Protein AF-A0A2C6BAH5-F1 (afdb_monomer)

pLDDT: mean 85.74, std 10.02, range [42.59, 98.0]

Radius of gyration: 18.44 Å; Cα contacts (8 Å, |Δi|>4): 42; chains: 1; bounding box: 40×33×44 Å

Organism: Fusobacterium nucleatum subsp. polymorphum (NCBI:txid76857)

Sequence (104 aa):
LKSIYKKEISSKKAFRGIIKKASCILAVIIGASLDKLIEGTPINIPISLFNIPLSFKELIIFSIIGNEGISIIENLGEMNFPFPLFIKKFFKQLKQQDDDKKLD

Solvent-accessible surface area (backbone atoms only — not comparable to full-atom values): 6075 Å² total; per-residue (Å²): 107,49,40,65,77,70,69,60,76,48,71,71,61,53,51,54,51,50,53,53,54,52,51,53,54,50,50,35,51,51,20,48,51,51,43,57,58,38,74,76,44,96,66,80,79,95,42,65,58,96,90,39,81,52,53,52,30,54,55,48,47,53,53,48,49,52,58,50,50,54,55,50,51,54,37,39,55,79,66,68,55,90,66,57,70,68,60,52,52,55,54,51,53,56,52,50,56,57,54,56,65,71,77,111

Foldseek 3Di:
DLCVVVVNDDPVVVVVVVVVVVVLVVQLVVQVVVQVVPVPDPDDDQDDDPNHGDGSSRVSVVVVCVVVVVVVVVSCVVVVNDDDPVVVVVVVVVVVVVVVVVVD

InterPro domai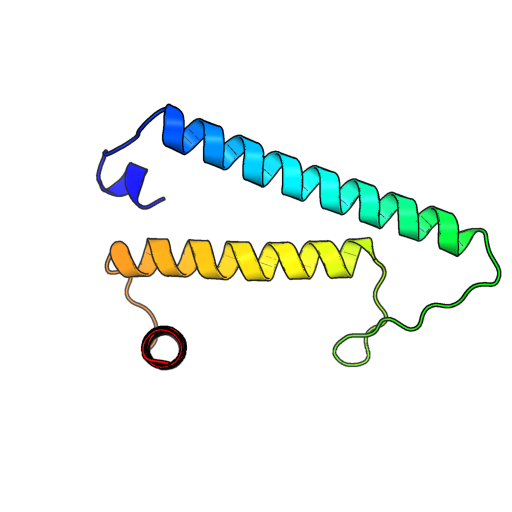ns:
  IPR006480 Bacteriophage holin family [PF05105] (1-96)
  IPR006480 Bacteriophage holin family [TIGR01593] (1-102)

Mean predicted aligned error: 7.38 Å

Nearest PDB structures (foldseek):
  6nr8-assembly1_6  TM=3.643E-01  e=4.695E+00  Homo sapiens

Secondary structure (DSSP, 8-state):
-HHHHTT---HHHHHHHHHHHHHHHHHHHHHHHHHHHHHTSS-----EETTEE--HHHHHHHHHHHHHHHHHHHHHHHTT----HHHHHHHHHHHHHHHHTT--

Structure (mmCIF, N/CA/C/O backbone):
data_AF-A0A2C6BAH5-F1
#
_entry.id   AF-A0A2C6BAH5-F1
#
loop_
_atom_site.group_PDB
_atom_site.id
_atom_site.type_symbol
_atom_site.label_atom_id
_atom_site.label_alt_id
_atom_site.label_comp_id
_atom_site.label_asym_id
_atom_site.label_entity_id
_atom_site.label_seq_id
_atom_site.pdbx_PDB_ins_code
_atom_site.Cartn_x
_atom_site.Cartn_y
_atom_site.Cartn_z
_atom_site.occupancy
_atom_site.B_iso_or_equiv
_atom_site.auth_seq_id
_atom_site.auth_comp_id
_atom_site.auth_asym_id
_atom_site.auth_atom_id
_atom_site.pdbx_PDB_model_num
ATOM 1 N N . LEU A 1 1 ? -11.156 5.101 9.538 1.00 74.38 1 LEU A N 1
ATOM 2 C CA . LEU A 1 1 ? -12.525 4.538 9.519 1.00 74.38 1 LEU A CA 1
ATOM 3 C C . LEU A 1 1 ? -13.047 4.273 10.925 1.00 74.38 1 LEU A C 1
ATOM 5 O O . LEU A 1 1 ? -13.926 5.014 11.348 1.00 74.38 1 LEU A O 1
ATOM 9 N N . LYS A 1 2 ? -12.451 3.347 11.689 1.00 83.31 2 LYS A N 1
ATOM 10 C CA . LYS A 1 2 ? -12.853 3.051 13.077 1.00 83.31 2 LYS A CA 1
ATOM 11 C C . LYS A 1 2 ? -13.011 4.294 13.958 1.00 83.31 2 LYS A C 1
ATOM 13 O O . LYS A 1 2 ? -14.052 4.481 14.571 1.00 83.31 2 LYS A 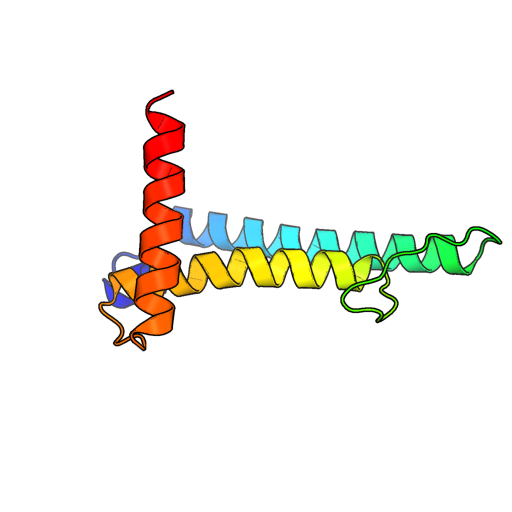O 1
ATOM 18 N N . SER A 1 3 ? -12.004 5.171 13.994 1.00 76.81 3 SER A N 1
ATOM 19 C CA . SER A 1 3 ? -12.045 6.389 14.821 1.00 76.81 3 SER A CA 1
ATOM 20 C C . SER A 1 3 ? -13.166 7.359 14.446 1.00 76.81 3 SER A C 1
ATOM 22 O O . SER A 1 3 ? -13.656 8.066 15.315 1.00 76.81 3 SER A O 1
ATOM 24 N N . ILE A 1 4 ? -13.597 7.385 13.180 1.00 80.94 4 ILE A N 1
ATOM 25 C CA . ILE A 1 4 ? -14.742 8.203 12.753 1.00 80.94 4 ILE A CA 1
ATOM 26 C C . ILE A 1 4 ? -16.034 7.553 13.253 1.00 80.94 4 ILE A C 1
ATOM 28 O O . ILE A 1 4 ? -16.859 8.226 13.861 1.00 80.94 4 ILE A O 1
ATOM 32 N N . TYR A 1 5 ? -16.167 6.235 13.073 1.00 81.50 5 TYR A N 1
ATOM 33 C CA . TYR A 1 5 ? -17.319 5.469 13.551 1.00 81.50 5 TYR A CA 1
ATOM 34 C C . TYR A 1 5 ? -17.512 5.587 15.072 1.00 81.50 5 TYR A C 1
ATOM 36 O O . TYR A 1 5 ? -18.619 5.836 15.539 1.00 81.50 5 TYR A O 1
ATOM 44 N N . LYS A 1 6 ? -16.423 5.493 15.844 1.00 85.88 6 LYS A N 1
ATOM 45 C CA . LYS A 1 6 ? -16.437 5.634 17.309 1.00 85.88 6 LYS A CA 1
ATOM 46 C C . LYS A 1 6 ? -16.451 7.089 17.801 1.00 85.88 6 LYS A C 1
ATOM 48 O O . LYS A 1 6 ? -16.498 7.306 19.002 1.00 85.88 6 LYS A O 1
ATOM 53 N N . LYS A 1 7 ? -16.401 8.081 16.900 1.00 81.62 7 LYS A N 1
ATOM 54 C CA . LYS A 1 7 ? -16.251 9.519 17.219 1.00 81.62 7 LYS A CA 1
ATOM 55 C C . LYS A 1 7 ? -15.006 9.856 18.067 1.00 81.62 7 LYS A C 1
ATOM 57 O O . LYS A 1 7 ? -14.951 10.889 18.722 1.00 81.62 7 LYS A O 1
ATOM 62 N N . GLU A 1 8 ? -13.970 9.025 17.996 1.00 85.00 8 GLU A N 1
ATOM 63 C CA . GLU A 1 8 ? -12.698 9.161 18.720 1.00 85.00 8 GLU A CA 1
ATOM 64 C C . GLU A 1 8 ? -11.582 9.635 17.776 1.00 85.00 8 GLU A C 1
ATOM 66 O O . GLU A 1 8 ? -10.586 8.941 17.525 1.00 85.00 8 GLU A O 1
ATOM 71 N N . ILE A 1 9 ? -11.760 10.810 17.175 1.00 82.12 9 ILE A N 1
ATOM 72 C CA . ILE A 1 9 ? -10.762 11.376 16.265 1.00 82.12 9 ILE A CA 1
ATOM 73 C C . ILE A 1 9 ? -9.688 12.092 17.084 1.00 82.12 9 ILE A C 1
ATOM 75 O O . ILE A 1 9 ? -9.969 12.973 17.886 1.00 82.12 9 ILE A O 1
ATOM 79 N N . SER A 1 10 ? -8.431 11.732 16.840 1.00 90.06 10 SER A N 1
ATOM 80 C CA . SER A 1 10 ? -7.271 12.445 17.373 1.00 90.06 10 SER A CA 1
ATOM 81 C C . SER A 1 10 ? -6.488 13.054 16.217 1.00 90.06 10 SER A C 1
ATOM 83 O O . SER A 1 10 ? -6.019 12.319 15.344 1.00 90.06 10 SER A O 1
ATOM 85 N N . SER A 1 11 ? -6.294 14.376 16.229 1.00 85.69 11 SER A N 1
ATOM 86 C CA . SER A 1 11 ? -5.555 15.103 15.184 1.00 85.69 11 SER A CA 1
ATOM 87 C C . SER A 1 11 ? -4.137 14.562 14.991 1.00 85.69 11 SER A C 1
ATOM 89 O O . SER A 1 11 ? -3.686 14.394 13.862 1.00 85.69 11 SER A O 1
ATOM 91 N N . LYS A 1 12 ? -3.459 14.173 16.082 1.00 89.44 12 LYS A N 1
ATOM 92 C CA . LYS A 1 12 ? -2.120 13.562 16.027 1.00 89.44 12 LYS A CA 1
ATOM 93 C C . LYS A 1 12 ? -2.133 12.213 15.298 1.00 89.44 12 LYS A C 1
ATOM 95 O O . LYS A 1 12 ? -1.243 11.936 14.495 1.00 89.44 12 LYS A O 1
ATOM 100 N N . LYS A 1 13 ? -3.150 11.375 15.549 1.00 86.31 13 LYS A N 1
ATOM 101 C CA . LYS A 1 13 ? -3.318 10.086 14.852 1.00 86.31 13 LYS A CA 1
ATOM 102 C C . LYS A 1 13 ? -3.668 10.297 13.376 1.00 86.31 13 LYS A C 1
ATOM 104 O O . LYS A 1 13 ? -3.088 9.628 12.524 1.00 86.31 13 LYS A O 1
ATOM 109 N N . ALA A 1 14 ? -4.561 11.241 13.078 1.00 86.44 14 ALA A N 1
ATOM 110 C CA . ALA A 1 14 ? -4.958 11.574 11.711 1.00 86.44 14 ALA A CA 1
ATOM 111 C C . ALA A 1 14 ? -3.768 12.085 10.883 1.00 86.44 14 ALA A C 1
ATOM 113 O O . ALA A 1 14 ? -3.499 11.555 9.807 1.00 86.44 14 ALA A O 1
ATOM 114 N N . PHE A 1 15 ? -2.993 13.029 11.424 1.00 91.38 15 PHE A N 1
ATOM 115 C CA . PHE A 1 15 ? -1.811 13.580 10.761 1.00 91.38 15 PHE A CA 1
ATOM 116 C C . PHE A 1 15 ? -0.750 12.511 10.472 1.00 91.38 15 PHE A C 1
ATOM 118 O O . PHE A 1 15 ? -0.247 12.419 9.353 1.00 91.38 15 PHE A O 1
ATOM 125 N N . ARG A 1 16 ? -0.471 11.622 11.438 1.00 91.50 16 ARG A N 1
ATOM 126 C CA . ARG A 1 16 ? 0.438 10.485 11.218 1.00 91.50 16 ARG A CA 1
ATOM 127 C C . ARG A 1 16 ? -0.056 9.562 10.097 1.00 91.50 16 ARG A C 1
ATOM 129 O O . ARG A 1 16 ? 0.758 9.038 9.341 1.00 91.50 16 ARG A O 1
ATOM 136 N N . GLY A 1 17 ? -1.370 9.366 9.986 1.00 89.88 17 GLY A N 1
ATOM 137 C CA . GLY A 1 17 ? -1.982 8.606 8.895 1.00 89.88 17 GLY A CA 1
ATOM 138 C C . GLY A 1 17 ? -1.779 9.265 7.529 1.00 89.88 17 GLY A C 1
ATOM 139 O O . GLY A 1 17 ? -1.418 8.580 6.575 1.00 89.88 17 GLY A O 1
ATOM 140 N N . ILE A 1 18 ? -1.940 10.589 7.450 1.00 92.44 18 ILE A N 1
ATOM 141 C CA . ILE A 1 18 ? -1.701 11.357 6.219 1.00 92.44 18 ILE A CA 1
ATOM 142 C C . ILE A 1 18 ? -0.239 11.236 5.784 1.00 92.44 18 ILE A C 1
ATOM 144 O O . ILE A 1 18 ? 0.011 10.924 4.624 1.00 92.44 18 ILE A O 1
ATOM 148 N N . ILE A 1 19 ? 0.720 11.395 6.704 1.00 95.12 19 ILE A N 1
ATOM 149 C CA . ILE A 1 19 ? 2.152 11.252 6.383 1.00 95.12 19 ILE A CA 1
ATOM 150 C C . ILE A 1 19 ? 2.454 9.866 5.808 1.00 95.12 19 ILE A C 1
ATOM 152 O O . ILE A 1 19 ? 3.138 9.762 4.791 1.00 95.12 19 ILE A O 1
ATOM 156 N N . LYS A 1 20 ? 1.920 8.797 6.415 1.00 91.38 20 LYS A N 1
ATOM 157 C CA . LYS A 1 20 ? 2.097 7.441 5.875 1.00 91.38 20 LYS A CA 1
ATOM 158 C C . LYS A 1 20 ? 1.563 7.335 4.446 1.00 91.38 20 LYS A C 1
ATOM 160 O O . LYS A 1 20 ? 2.268 6.849 3.568 1.00 91.38 20 LYS A O 1
ATOM 165 N N . LYS A 1 21 ? 0.363 7.850 4.180 1.00 92.75 21 LYS A N 1
ATOM 166 C CA . LYS A 1 21 ? -0.220 7.813 2.829 1.00 92.75 21 LYS A CA 1
ATOM 167 C C . LYS A 1 21 ? 0.568 8.660 1.826 1.00 92.75 21 LYS A C 1
ATOM 169 O O . LYS A 1 21 ? 0.760 8.227 0.695 1.00 92.75 21 LYS A O 1
ATOM 174 N N . ALA A 1 22 ? 1.103 9.804 2.248 1.00 95.94 22 ALA A N 1
ATOM 175 C CA . ALA A 1 22 ? 2.008 10.604 1.427 1.00 95.94 22 ALA A CA 1
ATOM 176 C C . ALA A 1 22 ? 3.294 9.832 1.078 1.00 95.94 22 ALA A C 1
ATOM 178 O O . ALA A 1 22 ? 3.721 9.852 -0.074 1.00 95.94 22 ALA A O 1
ATOM 179 N N . SER A 1 23 ? 3.870 9.080 2.026 1.00 95.50 23 SER A N 1
ATOM 180 C CA . SER A 1 23 ? 5.032 8.226 1.738 1.00 95.50 23 SER A CA 1
ATOM 181 C C . SER A 1 23 ? 4.722 7.088 0.759 1.00 95.50 23 SER A C 1
ATOM 183 O O . SER A 1 23 ? 5.570 6.758 -0.063 1.00 95.50 23 SER A O 1
ATOM 185 N N . CYS A 1 24 ? 3.500 6.541 0.770 1.00 95.75 24 CYS A N 1
ATOM 186 C CA . CYS A 1 24 ? 3.069 5.565 -0.234 1.00 95.75 24 CYS A CA 1
ATOM 187 C C . CYS A 1 24 ? 3.055 6.173 -1.642 1.00 95.75 24 CYS A C 1
ATOM 189 O O . CYS A 1 24 ? 3.556 5.557 -2.577 1.00 95.75 24 CYS A O 1
ATOM 191 N N . ILE A 1 25 ? 2.539 7.398 -1.791 1.00 96.00 25 ILE A N 1
ATOM 192 C CA . ILE A 1 25 ? 2.548 8.110 -3.079 1.00 96.00 25 ILE A CA 1
ATOM 193 C C . ILE A 1 25 ? 3.991 8.349 -3.542 1.00 96.00 25 ILE A C 1
ATOM 195 O O . ILE A 1 25 ? 4.314 8.092 -4.699 1.00 96.00 25 ILE A O 1
ATOM 199 N N . LEU A 1 26 ? 4.876 8.771 -2.633 1.00 97.69 26 LEU A N 1
ATOM 200 C CA . LEU A 1 26 ? 6.295 8.959 -2.940 1.00 97.69 26 LEU A CA 1
ATOM 201 C C . LEU A 1 26 ? 6.960 7.657 -3.417 1.00 97.69 26 LEU A C 1
ATOM 203 O O . LEU A 1 26 ? 7.710 7.679 -4.389 1.00 97.69 26 LEU A O 1
ATOM 207 N N . ALA A 1 27 ? 6.653 6.521 -2.785 1.00 97.56 27 ALA A N 1
ATOM 208 C CA . ALA A 1 27 ? 7.169 5.220 -3.204 1.00 97.56 27 ALA A CA 1
ATOM 209 C C . ALA A 1 27 ? 6.744 4.860 -4.639 1.00 97.56 27 ALA A C 1
ATOM 211 O O . ALA A 1 27 ? 7.561 4.365 -5.412 1.00 97.56 27 ALA A O 1
ATOM 212 N N . VAL A 1 28 ? 5.499 5.159 -5.029 1.00 97.94 28 VAL A N 1
ATOM 213 C CA . VAL A 1 28 ? 5.026 4.937 -6.408 1.00 97.94 28 VAL A CA 1
ATOM 214 C C . VAL A 1 28 ? 5.783 5.817 -7.404 1.00 97.94 28 VAL A C 1
ATOM 216 O O . VAL A 1 28 ? 6.156 5.335 -8.472 1.00 97.94 28 VAL A O 1
ATOM 219 N N . ILE A 1 29 ? 6.059 7.078 -7.054 1.00 98.00 29 ILE A N 1
ATOM 220 C CA . ILE A 1 29 ? 6.860 7.981 -7.897 1.00 98.00 29 ILE A CA 1
ATOM 221 C C . ILE A 1 29 ? 8.264 7.406 -8.104 1.00 98.00 29 ILE A C 1
ATOM 223 O O . ILE A 1 29 ? 8.733 7.358 -9.237 1.00 98.00 29 ILE A O 1
ATOM 227 N N . ILE A 1 30 ? 8.905 6.909 -7.041 1.00 97.94 30 ILE A N 1
ATOM 228 C CA . ILE A 1 30 ? 10.218 6.253 -7.130 1.00 97.94 30 ILE A CA 1
ATOM 229 C C . ILE A 1 30 ? 10.151 5.031 -8.057 1.00 97.94 30 ILE A C 1
ATOM 231 O O . ILE A 1 30 ? 11.007 4.881 -8.924 1.00 97.94 30 ILE A O 1
ATOM 235 N N . GLY A 1 31 ? 9.111 4.201 -7.937 1.00 96.31 31 GLY A N 1
ATOM 236 C CA . GLY A 1 31 ? 8.871 3.074 -8.844 1.00 96.31 31 GLY A CA 1
ATOM 237 C C . GLY A 1 31 ? 8.756 3.491 -10.309 1.00 96.31 31 GLY A C 1
ATOM 238 O O . GLY A 1 31 ? 9.410 2.915 -11.171 1.00 96.31 31 GLY A O 1
ATOM 239 N N . ALA A 1 32 ? 7.980 4.538 -10.589 1.00 96.69 32 ALA A N 1
ATOM 240 C CA . ALA A 1 32 ? 7.829 5.069 -11.942 1.00 96.69 32 ALA A CA 1
ATOM 241 C C . ALA A 1 32 ? 9.131 5.687 -12.483 1.00 96.69 32 ALA A C 1
ATOM 243 O O . ALA A 1 32 ? 9.391 5.631 -13.683 1.00 96.69 32 ALA A O 1
ATOM 244 N N . SER A 1 33 ? 9.961 6.273 -11.616 1.00 95.81 33 SER A N 1
ATOM 245 C CA . SER A 1 33 ? 11.298 6.740 -11.987 1.00 95.81 33 SER A CA 1
ATOM 246 C C . SER A 1 33 ? 12.230 5.579 -12.333 1.00 95.81 33 SER A C 1
ATOM 248 O O . SER A 1 33 ? 12.965 5.683 -13.311 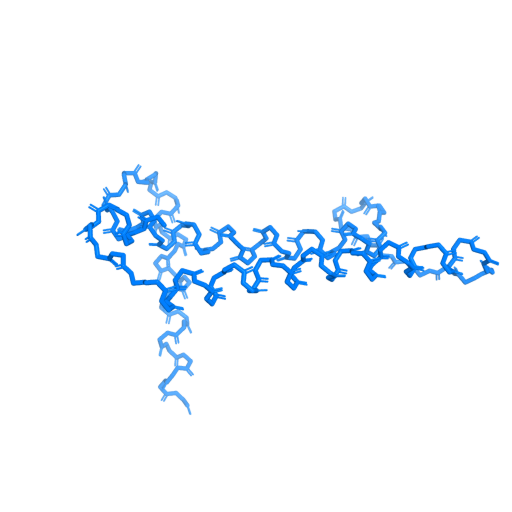1.00 95.81 33 SER A O 1
ATOM 250 N N . LEU A 1 34 ? 12.182 4.474 -11.581 1.00 94.38 34 LEU A N 1
ATOM 251 C CA . LEU A 1 34 ? 12.955 3.265 -11.885 1.00 94.38 34 LEU A CA 1
ATOM 252 C C . LEU A 1 34 ? 12.546 2.652 -13.226 1.00 94.38 34 LEU A C 1
ATOM 254 O O . LEU A 1 34 ? 13.424 2.320 -14.018 1.00 94.38 34 LEU A O 1
ATOM 258 N N . ASP A 1 35 ? 11.243 2.583 -13.511 1.00 93.69 35 ASP A N 1
ATOM 259 C CA . ASP A 1 35 ? 10.740 2.103 -14.804 1.00 93.69 35 ASP A CA 1
ATOM 260 C C . ASP A 1 35 ? 11.371 2.878 -15.971 1.00 93.69 35 ASP A C 1
ATOM 262 O O . ASP A 1 35 ? 11.932 2.277 -16.884 1.00 93.69 35 ASP A O 1
ATOM 266 N N . LYS A 1 36 ? 11.383 4.217 -15.892 1.00 93.81 36 LYS A N 1
ATOM 267 C CA . LYS A 1 36 ? 11.982 5.078 -16.927 1.00 93.81 36 LYS A CA 1
ATOM 268 C C . LYS A 1 36 ? 13.489 4.883 -17.084 1.00 93.81 36 LYS A C 1
ATOM 270 O O . LYS A 1 36 ? 14.004 4.990 -18.193 1.00 93.81 36 LYS A O 1
ATOM 275 N N . LEU A 1 37 ? 14.207 4.648 -15.983 1.00 92.12 37 LEU A N 1
ATOM 276 C CA . LEU A 1 37 ? 15.650 4.398 -16.033 1.00 92.12 37 LEU A CA 1
ATOM 277 C C . LEU A 1 37 ? 15.954 3.087 -16.761 1.00 92.12 37 LEU A C 1
ATOM 279 O O . LEU A 1 37 ? 16.908 3.024 -17.531 1.00 92.12 37 LEU A O 1
ATOM 283 N N . ILE A 1 38 ? 15.132 2.061 -16.537 1.00 90.06 38 ILE A N 1
ATOM 284 C CA . ILE A 1 38 ? 15.316 0.739 -17.136 1.00 90.06 38 ILE A CA 1
ATOM 285 C C . ILE A 1 38 ? 14.926 0.749 -18.613 1.00 90.06 38 ILE A C 1
ATOM 287 O O . ILE A 1 38 ? 15.685 0.220 -19.420 1.00 90.06 38 ILE A O 1
ATOM 291 N N . GLU A 1 39 ? 13.821 1.410 -18.980 1.00 87.62 39 GLU A N 1
ATOM 292 C CA . GLU A 1 39 ? 13.378 1.571 -20.377 1.00 87.62 39 GLU A CA 1
ATOM 293 C C . GLU A 1 39 ? 14.469 2.167 -21.289 1.00 87.62 39 GLU A C 1
ATOM 295 O O . GLU A 1 39 ? 14.523 1.852 -22.476 1.00 87.62 39 GLU A O 1
ATOM 300 N N . GLY A 1 40 ? 15.365 2.997 -20.742 1.00 83.25 40 GLY A N 1
ATOM 301 C CA . GLY A 1 40 ? 16.493 3.590 -21.470 1.00 83.25 40 GLY A CA 1
ATOM 302 C C . GLY A 1 40 ? 17.754 2.719 -21.560 1.00 83.25 40 GLY A C 1
ATOM 303 O O . GLY A 1 40 ? 18.763 3.173 -22.099 1.00 83.25 40 GLY A O 1
ATOM 304 N N . THR A 1 41 ? 17.741 1.499 -21.019 1.00 86.94 41 THR A N 1
ATOM 305 C CA . THR A 1 41 ? 18.912 0.609 -20.938 1.00 86.94 41 THR A CA 1
ATOM 306 C C . THR A 1 41 ? 18.614 -0.759 -21.566 1.00 86.94 41 THR A C 1
ATOM 308 O O . THR A 1 41 ? 17.460 -1.171 -21.623 1.00 86.94 41 THR A O 1
ATOM 311 N N . PRO A 1 42 ? 19.629 -1.538 -21.988 1.00 84.81 42 PRO A N 1
ATOM 312 C CA . PRO A 1 42 ? 19.426 -2.923 -22.432 1.00 84.81 42 PRO A CA 1
ATOM 313 C C . PRO A 1 42 ? 19.127 -3.898 -21.273 1.00 84.81 42 PRO A C 1
ATOM 315 O O . PRO A 1 42 ? 19.107 -5.112 -21.473 1.00 84.81 42 PRO A O 1
ATOM 318 N N . ILE A 1 43 ? 18.937 -3.393 -20.050 1.00 84.88 43 ILE A N 1
ATOM 319 C CA . ILE A 1 43 ? 18.698 -4.202 -18.858 1.00 84.88 43 ILE A CA 1
ATOM 320 C C . ILE A 1 43 ? 17.248 -4.681 -18.885 1.00 84.88 43 ILE A C 1
ATOM 322 O O . ILE A 1 43 ? 16.318 -3.883 -18.904 1.00 84.88 43 ILE A O 1
ATOM 326 N N . ASN A 1 44 ? 17.052 -5.997 -18.842 1.00 81.62 44 ASN A N 1
ATOM 327 C CA . ASN A 1 44 ? 15.735 -6.603 -18.694 1.00 81.62 44 ASN A CA 1
ATOM 328 C C . ASN A 1 44 ? 15.633 -7.250 -17.314 1.00 81.62 44 ASN A C 1
ATOM 330 O O . ASN A 1 44 ? 16.407 -8.150 -16.988 1.00 81.62 44 ASN A O 1
ATOM 334 N N . ILE A 1 45 ? 14.683 -6.787 -16.503 1.00 84.88 45 ILE A N 1
ATOM 335 C CA . ILE A 1 45 ? 14.409 -7.349 -15.179 1.00 84.88 45 ILE A CA 1
ATOM 336 C C . ILE A 1 45 ? 13.081 -8.099 -15.283 1.00 84.88 45 ILE A C 1
ATOM 338 O O . ILE A 1 45 ? 12.036 -7.456 -15.386 1.00 84.88 45 ILE A O 1
ATOM 342 N N . PRO A 1 46 ? 13.089 -9.443 -15.296 1.00 84.88 46 PRO A N 1
ATOM 343 C CA . PRO A 1 46 ? 11.866 -10.214 -15.438 1.00 84.88 46 PRO A CA 1
ATOM 344 C C . PRO A 1 46 ? 11.074 -10.172 -14.129 1.00 84.88 46 PRO A C 1
ATOM 346 O O . PRO A 1 46 ? 11.332 -10.935 -13.199 1.00 84.88 46 PRO A O 1
ATOM 349 N N . ILE A 1 47 ? 10.092 -9.277 -14.062 1.00 86.56 47 ILE A N 1
ATOM 350 C CA . ILE A 1 47 ? 9.109 -9.215 -12.981 1.00 86.56 47 ILE A CA 1
ATOM 351 C C . ILE A 1 47 ? 7.780 -9.669 -13.572 1.00 86.56 47 ILE A C 1
ATOM 353 O O . ILE A 1 47 ? 7.290 -9.097 -14.544 1.00 86.56 47 ILE A O 1
ATOM 357 N N . SER A 1 48 ? 7.195 -10.720 -13.006 1.00 90.31 48 SER A N 1
ATOM 358 C CA . SER A 1 48 ? 5.881 -11.193 -13.429 1.00 90.31 48 SER A CA 1
ATOM 359 C C . SER A 1 48 ? 5.081 -11.724 -12.250 1.00 90.31 48 SER A C 1
ATOM 361 O O . SER A 1 48 ? 5.63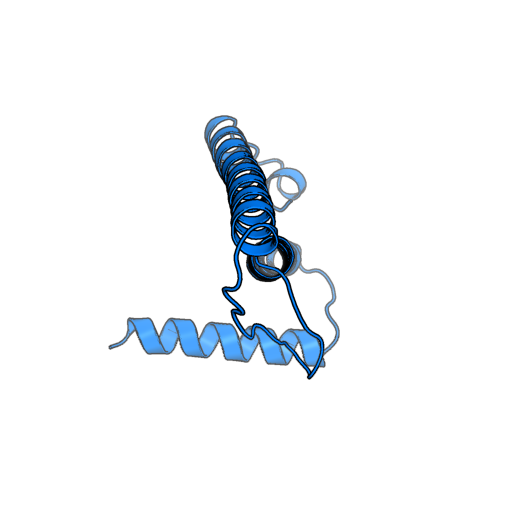8 -12.250 -11.285 1.00 90.31 48 SER A O 1
ATOM 363 N N . LEU A 1 49 ? 3.763 -11.572 -12.332 1.00 87.44 49 LEU A N 1
ATOM 364 C CA . LEU A 1 49 ? 2.812 -12.112 -11.370 1.00 87.44 49 LEU A CA 1
ATOM 365 C C . LEU A 1 49 ? 1.668 -12.766 -12.144 1.00 87.44 49 LEU A C 1
ATOM 367 O O . LEU A 1 49 ? 1.111 -12.149 -13.046 1.00 87.44 49 LEU A O 1
ATOM 371 N N . PHE A 1 50 ? 1.335 -14.019 -11.822 1.00 88.69 50 PHE A N 1
ATOM 372 C CA . PHE A 1 50 ? 0.336 -14.810 -12.562 1.00 88.69 50 PHE A CA 1
ATOM 373 C C . PHE A 1 50 ? 0.579 -14.843 -14.085 1.00 88.69 50 PHE A C 1
ATOM 375 O O . PHE A 1 50 ? -0.361 -14.772 -14.870 1.00 88.69 50 PHE A O 1
ATOM 382 N N . ASN A 1 51 ? 1.847 -14.935 -14.502 1.00 89.69 51 ASN A N 1
ATOM 383 C CA . ASN A 1 51 ? 2.294 -14.884 -15.903 1.00 89.69 51 ASN A CA 1
ATOM 384 C C . ASN A 1 51 ? 2.000 -13.556 -16.630 1.00 89.69 51 ASN A C 1
ATOM 386 O O . ASN A 1 51 ? 2.062 -13.499 -17.857 1.00 89.69 51 ASN A O 1
ATOM 390 N N . ILE A 1 52 ? 1.719 -12.483 -15.889 1.00 89.25 52 ILE A N 1
ATOM 391 C CA . ILE A 1 52 ? 1.546 -11.133 -16.424 1.00 89.25 52 ILE A CA 1
ATOM 392 C C . ILE A 1 52 ? 2.829 -10.349 -16.116 1.00 89.25 52 ILE A C 1
ATOM 394 O O . ILE A 1 52 ? 3.227 -10.308 -14.946 1.00 89.25 52 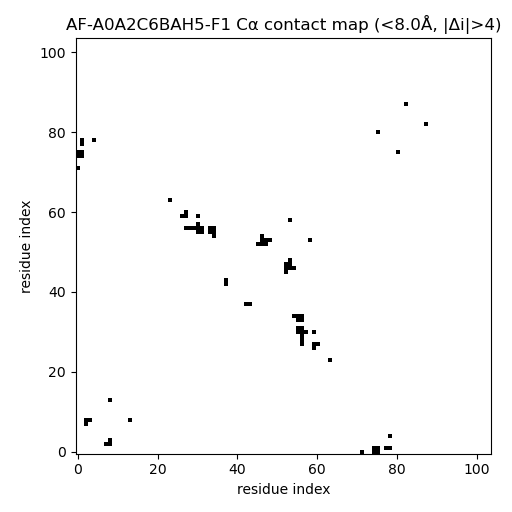ILE A O 1
ATOM 398 N N . PRO A 1 53 ? 3.510 -9.765 -17.119 1.00 90.31 53 PRO A N 1
ATOM 399 C CA . PRO A 1 53 ? 4.686 -8.938 -16.880 1.00 90.31 53 PRO A CA 1
ATOM 400 C C . PRO A 1 53 ? 4.289 -7.674 -16.115 1.00 90.31 53 PRO A C 1
ATOM 402 O O . PRO A 1 53 ? 3.238 -7.091 -16.374 1.00 90.31 53 PRO A O 1
ATOM 405 N N . LEU A 1 54 ? 5.134 -7.263 -15.175 1.00 93.12 54 LEU A N 1
ATOM 406 C CA . LEU A 1 54 ? 4.907 -6.097 -14.331 1.00 93.12 54 LEU A CA 1
ATOM 407 C C . LEU A 1 54 ? 6.117 -5.170 -14.345 1.00 93.12 54 LEU A C 1
ATOM 409 O O . LEU A 1 54 ? 7.265 -5.600 -14.406 1.00 93.12 54 LEU A O 1
ATOM 413 N N . SER A 1 55 ? 5.835 -3.885 -14.215 1.00 93.62 55 SER A N 1
ATOM 414 C CA . SER A 1 55 ? 6.801 -2.820 -13.976 1.00 93.62 55 SER A CA 1
ATOM 415 C C . SER A 1 55 ? 6.958 -2.544 -12.471 1.00 93.62 55 SER A C 1
ATOM 417 O O . SER A 1 55 ? 6.142 -2.971 -11.645 1.00 93.62 55 SER A O 1
ATOM 419 N N . PHE A 1 56 ? 8.007 -1.822 -12.073 1.00 94.62 56 PHE A N 1
ATOM 420 C CA . PHE A 1 56 ? 8.283 -1.513 -10.667 1.00 94.62 56 PHE A CA 1
ATOM 421 C C . PHE A 1 56 ? 7.166 -0.688 -10.035 1.00 94.62 56 PHE A C 1
ATOM 423 O O . PHE A 1 56 ? 6.792 -0.948 -8.886 1.00 94.62 56 PHE A O 1
ATOM 430 N N . LYS A 1 57 ? 6.589 0.276 -10.769 1.00 96.06 57 LYS A N 1
ATOM 431 C CA . LYS A 1 57 ? 5.449 1.052 -10.253 1.00 96.06 57 LYS A CA 1
ATOM 432 C C . LYS A 1 57 ? 4.259 0.149 -9.927 1.00 96.06 57 LYS A C 1
ATOM 434 O O . LYS A 1 57 ? 3.634 0.331 -8.886 1.00 96.06 57 LYS A O 1
ATOM 439 N N . GLU A 1 58 ? 3.971 -0.843 -10.769 1.00 95.62 58 GLU A N 1
ATOM 440 C CA . GLU A 1 58 ? 2.841 -1.756 -10.577 1.00 95.62 58 GLU A CA 1
ATOM 441 C C . GLU A 1 58 ? 3.071 -2.658 -9.367 1.00 95.62 58 GLU A C 1
ATOM 443 O O . GLU A 1 58 ? 2.181 -2.798 -8.530 1.00 95.62 58 GLU A O 1
ATOM 448 N N . LEU A 1 59 ? 4.288 -3.185 -9.204 1.00 95.25 59 LEU A N 1
ATOM 449 C CA . LEU A 1 59 ? 4.660 -3.983 -8.035 1.00 95.25 59 LEU A CA 1
ATOM 450 C C . LEU A 1 59 ? 4.469 -3.203 -6.723 1.00 95.25 59 LEU A C 1
ATOM 452 O O . LEU A 1 59 ? 3.905 -3.721 -5.752 1.00 95.25 59 LEU A O 1
ATOM 456 N N . ILE A 1 60 ? 4.907 -1.943 -6.694 1.00 96.50 60 ILE A N 1
ATOM 457 C CA . ILE A 1 60 ? 4.770 -1.072 -5.520 1.00 96.50 60 ILE A CA 1
ATOM 458 C C . ILE A 1 60 ? 3.295 -0.750 -5.255 1.00 96.50 60 ILE A C 1
ATOM 460 O O . ILE A 1 60 ? 2.856 -0.822 -4.107 1.00 96.50 60 ILE A O 1
ATOM 464 N N . ILE A 1 61 ? 2.510 -0.456 -6.296 1.00 96.94 61 ILE A N 1
ATOM 465 C CA . ILE A 1 61 ? 1.065 -0.221 -6.171 1.00 96.94 61 ILE A CA 1
ATOM 466 C C . ILE A 1 61 ? 0.369 -1.454 -5.588 1.00 96.94 61 ILE A C 1
ATOM 468 O O . ILE A 1 61 ? -0.377 -1.316 -4.618 1.00 96.94 61 ILE A O 1
ATOM 472 N N . PHE A 1 62 ? 0.639 -2.655 -6.106 1.00 95.06 62 PHE A N 1
ATOM 473 C CA . PHE A 1 62 ? 0.047 -3.885 -5.572 1.00 95.06 62 PHE A CA 1
ATOM 474 C C . PHE A 1 62 ? 0.438 -4.129 -4.114 1.00 95.06 62 PHE A C 1
ATOM 476 O O . PHE A 1 62 ? -0.413 -4.498 -3.304 1.00 95.06 62 PHE A O 1
ATOM 483 N N . SER A 1 63 ? 1.688 -3.838 -3.752 1.00 92.88 63 SER A N 1
ATOM 484 C CA . SER A 1 63 ? 2.163 -3.934 -2.367 1.00 92.88 63 SER A CA 1
ATOM 485 C C . SER A 1 63 ? 1.419 -2.967 -1.435 1.00 92.88 63 SER A C 1
ATOM 487 O O . SER A 1 63 ? 1.005 -3.342 -0.337 1.00 92.88 63 SER A O 1
ATOM 489 N N . ILE A 1 64 ? 1.186 -1.728 -1.883 1.00 95.75 64 ILE A N 1
ATOM 490 C CA . ILE A 1 64 ? 0.415 -0.725 -1.133 1.00 95.75 64 ILE A CA 1
ATOM 491 C C . ILE A 1 64 ? -1.050 -1.156 -0.999 1.00 95.75 64 ILE A C 1
ATOM 493 O O . ILE A 1 64 ? -1.601 -1.068 0.098 1.00 95.75 64 ILE A O 1
ATOM 497 N N . ILE A 1 65 ? -1.669 -1.650 -2.078 1.00 94.94 65 ILE A N 1
ATOM 498 C CA . ILE A 1 65 ? -3.051 -2.153 -2.061 1.00 94.94 65 ILE A CA 1
ATOM 499 C C . ILE A 1 65 ? -3.186 -3.310 -1.070 1.00 94.94 65 ILE A C 1
ATOM 501 O O . ILE A 1 65 ? -4.139 -3.321 -0.297 1.00 94.94 65 ILE A O 1
ATOM 505 N N . GLY A 1 66 ? -2.232 -4.244 -1.045 1.00 92.19 66 GLY A N 1
ATOM 506 C CA . GLY A 1 66 ? -2.216 -5.338 -0.074 1.00 92.19 66 GLY A CA 1
ATOM 507 C C . GLY A 1 66 ? -2.198 -4.825 1.370 1.00 92.19 66 GLY A C 1
ATOM 508 O O . GLY A 1 66 ? -3.080 -5.166 2.161 1.00 92.19 66 GLY A O 1
ATOM 509 N N . ASN A 1 67 ? -1.251 -3.939 1.697 1.00 90.62 67 ASN A N 1
ATOM 510 C CA . ASN A 1 67 ? -1.108 -3.388 3.051 1.00 90.62 67 ASN A CA 1
ATOM 511 C C . ASN A 1 67 ? -2.316 -2.540 3.498 1.00 90.62 67 ASN A C 1
ATOM 513 O O . ASN A 1 67 ? -2.774 -2.639 4.642 1.00 90.62 67 ASN A O 1
ATOM 517 N N . GLU A 1 68 ? -2.850 -1.697 2.615 1.00 91.25 68 GLU A N 1
ATOM 518 C CA . GLU A 1 68 ? -4.034 -0.881 2.908 1.00 91.25 68 GLU A CA 1
ATOM 519 C C . GLU A 1 68 ? -5.308 -1.729 2.954 1.00 91.25 68 GLU A C 1
ATOM 521 O O . GLU A 1 68 ? -6.164 -1.497 3.805 1.00 91.25 68 GLU A O 1
ATOM 526 N N . GLY A 1 69 ? -5.416 -2.756 2.108 1.00 90.56 69 GLY A N 1
ATOM 527 C CA . GLY A 1 69 ? -6.517 -3.715 2.117 1.00 90.56 69 GLY A CA 1
ATOM 528 C C . GLY A 1 69 ? -6.642 -4.428 3.462 1.00 90.56 69 GLY A C 1
ATOM 529 O O . GLY A 1 69 ? -7.728 -4.451 4.042 1.00 90.56 69 GLY A O 1
ATOM 530 N N . ILE A 1 70 ? -5.525 -4.914 4.015 1.00 87.50 70 ILE A N 1
ATOM 531 C CA . ILE A 1 70 ? -5.486 -5.498 5.367 1.00 87.50 70 ILE A CA 1
ATOM 532 C C . ILE A 1 70 ? -5.961 -4.471 6.407 1.00 87.50 70 ILE A C 1
ATOM 534 O O . ILE A 1 70 ? -6.852 -4.764 7.205 1.00 87.50 70 ILE A O 1
ATOM 538 N N . SER A 1 71 ? -5.437 -3.242 6.346 1.00 87.00 71 SER A N 1
ATOM 539 C CA . SER A 1 71 ? -5.805 -2.160 7.273 1.00 87.00 71 SER A CA 1
ATOM 540 C C . SER A 1 71 ? -7.299 -1.798 7.202 1.00 87.00 71 SER A C 1
ATOM 542 O O . SER A 1 71 ? -7.922 -1.469 8.215 1.00 87.00 71 SER A O 1
ATOM 544 N N . ILE A 1 72 ? -7.910 -1.839 6.013 1.00 88.38 72 ILE A N 1
ATOM 545 C CA . ILE A 1 72 ? -9.349 -1.603 5.821 1.00 88.38 72 ILE A CA 1
ATOM 546 C C . ILE A 1 72 ? -10.160 -2.723 6.468 1.00 88.38 72 ILE A C 1
ATOM 548 O O . ILE A 1 72 ? -11.117 -2.445 7.193 1.00 88.38 72 ILE A O 1
A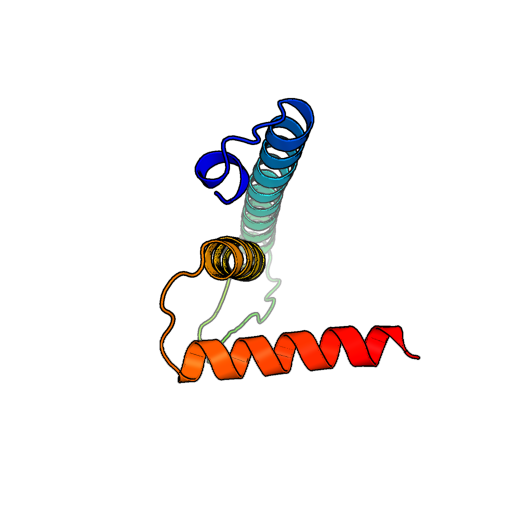TOM 552 N N . ILE A 1 73 ? -9.771 -3.975 6.234 1.00 84.62 73 ILE A N 1
ATOM 553 C CA . ILE A 1 73 ? -10.482 -5.139 6.766 1.00 84.62 73 ILE A CA 1
ATOM 554 C C . ILE A 1 73 ? -10.433 -5.157 8.295 1.00 84.62 73 ILE A C 1
ATOM 556 O O . ILE A 1 73 ? -11.461 -5.401 8.925 1.00 84.62 73 ILE A O 1
ATOM 560 N N . GLU A 1 74 ? -9.289 -4.826 8.894 1.00 82.38 74 GLU A N 1
ATOM 561 C CA . GLU A 1 74 ? -9.154 -4.691 10.347 1.00 82.38 74 GLU A CA 1
ATOM 562 C C . GLU A 1 74 ? -10.145 -3.655 10.907 1.00 82.38 74 GLU A C 1
ATOM 564 O O . GLU A 1 74 ? -10.917 -3.957 11.819 1.00 82.38 74 GLU A O 1
ATOM 569 N N . ASN A 1 75 ? -10.210 -2.463 10.297 1.00 86.00 75 ASN A N 1
ATOM 570 C CA . ASN A 1 75 ? -11.165 -1.421 10.693 1.00 86.00 75 ASN A CA 1
ATOM 571 C C . ASN A 1 75 ? -12.627 -1.892 10.588 1.00 86.00 75 ASN A C 1
ATOM 573 O O . ASN A 1 75 ? -13.438 -1.576 11.456 1.00 86.00 75 ASN A O 1
ATOM 577 N N . LEU A 1 76 ? -12.973 -2.614 9.520 1.00 86.00 76 LEU A N 1
ATOM 578 C CA . LEU A 1 76 ? -14.323 -3.133 9.292 1.00 86.00 76 LEU A CA 1
ATOM 579 C C . LEU A 1 76 ? -14.691 -4.251 10.283 1.00 86.00 76 LEU A C 1
ATOM 581 O O . LEU A 1 76 ? -15.833 -4.309 10.744 1.00 86.00 76 LEU A O 1
ATOM 585 N N . GLY A 1 77 ? -13.733 -5.105 10.655 1.00 81.75 77 GLY A N 1
ATOM 586 C CA . GLY A 1 77 ? -13.916 -6.137 11.679 1.00 81.75 77 GLY A CA 1
ATOM 587 C C . GLY A 1 77 ? -14.285 -5.541 13.036 1.00 81.75 77 GLY A C 1
ATOM 588 O O . GLY A 1 77 ? -15.222 -6.0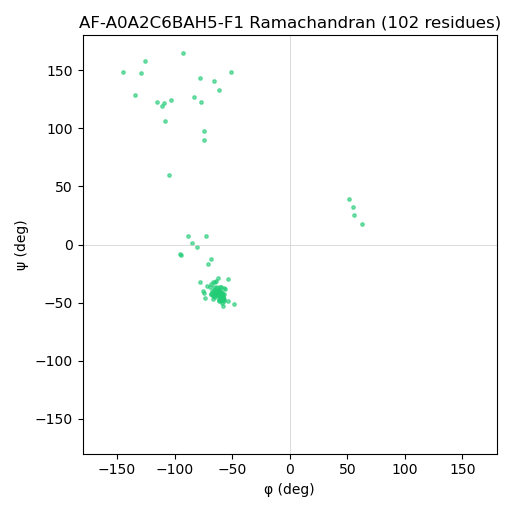01 13.683 1.00 81.75 77 GLY A O 1
ATOM 589 N N . GLU A 1 78 ? -13.628 -4.451 13.428 1.00 80.62 78 GLU A N 1
ATOM 590 C CA . GLU A 1 78 ? -13.935 -3.731 14.670 1.00 80.62 78 GLU A CA 1
ATOM 591 C C . GLU A 1 78 ? -15.266 -2.964 14.639 1.00 80.62 78 GLU A C 1
ATOM 593 O O . GLU A 1 78 ? -15.782 -2.582 15.691 1.00 80.62 78 GLU A O 1
ATOM 598 N N . MET A 1 79 ? -15.819 -2.728 13.448 1.00 82.69 79 MET A N 1
ATOM 599 C CA . MET A 1 79 ? -17.145 -2.137 13.248 1.00 82.69 79 MET A CA 1
ATOM 600 C C . MET A 1 79 ? -18.263 -3.195 13.217 1.00 82.69 79 MET A C 1
ATOM 602 O O . MET A 1 79 ? -19.407 -2.850 12.933 1.00 82.69 79 MET A O 1
ATOM 606 N N . ASN A 1 80 ? -17.960 -4.470 13.507 1.00 81.25 80 ASN A N 1
ATOM 607 C CA . ASN A 1 80 ? -18.889 -5.604 13.402 1.00 81.25 80 ASN A CA 1
ATOM 608 C C . ASN A 1 80 ? -19.521 -5.750 12.005 1.00 81.25 80 ASN A C 1
ATOM 610 O O . ASN A 1 80 ? -20.659 -6.203 11.872 1.00 81.25 80 ASN A O 1
ATOM 614 N N . PHE A 1 81 ? -18.787 -5.379 10.950 1.00 81.56 81 PHE A N 1
ATOM 615 C CA . PHE A 1 81 ? -19.282 -5.515 9.585 1.00 81.56 81 PHE A CA 1
ATOM 616 C C . PHE A 1 81 ? -19.551 -7.001 9.248 1.00 81.56 81 PHE A C 1
ATOM 618 O O . PHE A 1 81 ? -18.707 -7.863 9.534 1.00 81.56 81 PHE A O 1
ATOM 625 N N . PRO A 1 82 ? -20.713 -7.348 8.657 1.00 82.00 82 PRO A N 1
ATOM 626 C CA . PRO A 1 82 ? -21.071 -8.733 8.374 1.00 82.00 82 PRO A CA 1
ATOM 627 C C . PRO A 1 82 ? -20.268 -9.276 7.187 1.00 82.00 82 PRO A C 1
ATOM 629 O O . PRO A 1 82 ? -20.673 -9.197 6.031 1.00 82.00 82 PRO A O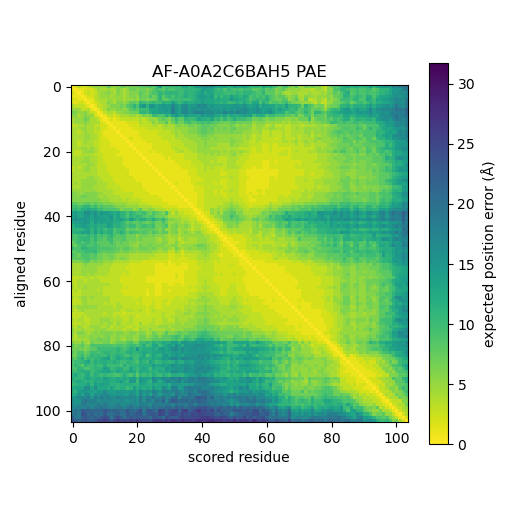 1
ATOM 632 N N . PHE A 1 83 ? -19.110 -9.864 7.477 1.00 80.00 83 PHE A N 1
ATOM 633 C CA . PHE A 1 83 ? -18.311 -10.545 6.464 1.00 80.00 83 PHE A CA 1
ATOM 634 C C . PHE A 1 83 ? -18.858 -11.940 6.112 1.00 80.00 83 PHE A C 1
ATOM 636 O O . PHE A 1 83 ? -19.253 -12.680 7.024 1.00 80.00 83 PHE A O 1
ATOM 643 N N . PRO A 1 84 ? -18.786 -12.350 4.830 1.00 85.25 84 PRO A N 1
ATOM 644 C CA . PRO A 1 84 ? -18.990 -13.732 4.406 1.00 85.25 84 PRO A CA 1
ATOM 645 C C . PRO A 1 84 ? -18.133 -14.724 5.208 1.00 85.25 84 PRO A C 1
ATOM 647 O O . PRO A 1 84 ? -17.012 -14.414 5.619 1.00 85.25 84 PRO A O 1
ATOM 650 N N . LEU A 1 85 ? -18.634 -15.949 5.402 1.00 79.88 85 LEU A N 1
ATOM 651 C CA . LEU A 1 85 ? -17.980 -16.967 6.240 1.00 79.88 85 LEU A CA 1
ATOM 652 C C . LEU A 1 85 ? -16.548 -17.302 5.795 1.00 79.88 85 LEU A C 1
ATOM 654 O O . LEU A 1 85 ? -15.682 -17.500 6.646 1.00 79.88 85 LEU A O 1
ATOM 658 N N . PHE A 1 86 ? -16.288 -17.336 4.485 1.00 83.00 86 PHE A N 1
ATOM 659 C CA . PHE A 1 86 ? -14.949 -17.583 3.940 1.00 83.00 86 PHE A CA 1
ATOM 660 C C . PHE A 1 86 ? -13.943 -16.509 4.378 1.00 83.00 86 PHE A C 1
ATOM 662 O O . PHE A 1 86 ? -12.883 -16.830 4.910 1.00 83.00 86 PHE A O 1
ATOM 669 N N . ILE A 1 87 ? -14.334 -15.237 4.252 1.00 79.69 87 ILE A N 1
ATOM 670 C CA . ILE A 1 87 ? -13.544 -14.072 4.663 1.00 79.69 87 ILE A CA 1
ATOM 671 C C . ILE A 1 87 ? -13.247 -14.168 6.167 1.00 79.69 87 ILE A C 1
ATOM 673 O O . ILE A 1 87 ? -12.085 -14.152 6.562 1.00 79.69 87 ILE A O 1
ATOM 677 N N . LYS A 1 88 ? -14.259 -14.409 7.015 1.00 77.25 88 LYS A N 1
ATOM 678 C CA . LYS A 1 88 ? -14.050 -14.572 8.470 1.00 77.25 88 LYS A CA 1
ATOM 679 C C . LYS A 1 88 ? -13.059 -15.687 8.825 1.00 77.25 88 LYS A C 1
ATOM 681 O O . LYS A 1 88 ? -12.238 -15.494 9.721 1.00 77.25 88 LYS A O 1
ATOM 686 N N . LYS A 1 89 ? -13.131 -16.844 8.156 1.00 80.00 89 LYS A N 1
ATOM 687 C CA . LYS A 1 89 ? -12.212 -17.971 8.406 1.00 80.00 89 LYS A CA 1
ATOM 688 C C . LYS A 1 89 ? -10.771 -17.624 8.036 1.00 80.00 89 LYS A C 1
ATOM 690 O O . LYS A 1 89 ? -9.881 -17.888 8.838 1.00 80.00 89 LYS A O 1
ATOM 695 N N . PHE A 1 90 ? -10.565 -16.999 6.878 1.00 80.75 90 PHE A N 1
ATOM 696 C CA . PHE A 1 90 ? -9.246 -16.558 6.425 1.00 80.75 90 PHE A CA 1
ATOM 697 C C . PHE A 1 90 ? -8.593 -15.594 7.431 1.00 80.75 90 PHE A C 1
ATOM 699 O O . PHE A 1 90 ? -7.471 -15.827 7.871 1.00 80.75 90 PHE A O 1
ATOM 706 N N . PHE A 1 91 ? -9.324 -14.578 7.904 1.00 72.56 91 PHE A N 1
ATOM 707 C CA . PHE A 1 91 ? -8.778 -13.628 8.886 1.00 72.56 91 PHE A CA 1
ATOM 708 C C . PHE A 1 91 ? -8.537 -14.239 10.266 1.00 72.56 91 PHE A C 1
ATOM 710 O O . PHE A 1 91 ? -7.567 -13.873 10.928 1.00 72.56 91 PHE A O 1
ATOM 717 N N . LYS A 1 92 ? -9.376 -15.188 10.707 1.00 76.31 92 LYS A N 1
ATOM 718 C CA . LYS A 1 92 ? -9.135 -15.907 11.966 1.00 76.31 92 LYS A CA 1
ATOM 719 C C . LYS A 1 92 ? -7.818 -16.691 11.917 1.00 76.31 92 LYS A C 1
ATOM 721 O O . LYS A 1 92 ? -7.081 -16.668 12.895 1.00 76.31 92 LYS A O 1
ATOM 726 N N . GLN A 1 93 ? -7.522 -17.336 10.787 1.00 78.31 93 GLN A N 1
ATOM 727 C CA . GLN A 1 93 ? -6.266 -18.066 10.590 1.00 78.31 93 GLN A CA 1
ATOM 728 C C . GLN A 1 93 ? -5.055 -17.129 10.565 1.00 78.31 93 GLN A C 1
ATOM 730 O O . GLN A 1 93 ? -4.068 -17.410 11.237 1.00 78.31 93 GLN A O 1
ATOM 735 N N . LEU A 1 94 ? -5.146 -15.994 9.860 1.00 75.38 94 LEU A N 1
ATOM 736 C CA . LEU A 1 94 ? -4.071 -14.994 9.845 1.00 75.38 94 LEU A CA 1
ATOM 737 C C . LEU A 1 94 ? -3.750 -14.473 11.250 1.00 75.38 94 LEU A C 1
ATOM 739 O O . LEU A 1 94 ? -2.584 -14.354 11.606 1.00 75.38 94 LEU A O 1
ATOM 743 N N . LYS A 1 95 ? -4.778 -14.204 12.064 1.00 71.31 95 LYS A N 1
ATOM 744 C CA . LYS A 1 95 ? -4.586 -13.716 13.434 1.00 71.31 95 LYS A CA 1
ATOM 745 C C . LYS A 1 95 ? -3.948 -14.765 14.352 1.00 71.31 95 LYS A C 1
ATOM 747 O O . LYS A 1 95 ? -3.077 -14.416 15.133 1.00 71.31 95 LYS A O 1
ATOM 752 N N . GLN A 1 96 ? -4.344 -16.036 14.228 1.00 74.75 96 GLN A N 1
ATOM 753 C CA . GLN A 1 96 ? -3.730 -17.131 14.994 1.00 74.75 96 GLN A CA 1
ATOM 754 C C . GLN A 1 96 ? -2.238 -17.293 14.679 1.00 74.75 96 GLN A C 1
ATOM 756 O O . GLN A 1 96 ? -1.445 -17.433 15.599 1.00 74.75 96 GLN A O 1
ATOM 761 N N . GLN A 1 97 ? -1.841 -17.181 13.407 1.00 70.62 97 GLN A N 1
ATOM 762 C CA . GLN A 1 97 ? -0.423 -17.236 13.026 1.00 70.62 97 GLN A CA 1
ATOM 763 C C . GLN A 1 97 ? 0.409 -16.080 13.601 1.00 70.62 97 GLN A C 1
ATOM 765 O O . GLN A 1 97 ? 1.601 -16.249 13.844 1.00 70.62 97 GLN A O 1
ATOM 770 N N . ASP A 1 98 ? -0.195 -14.906 13.785 1.00 66.50 98 ASP A N 1
ATOM 771 C CA . ASP A 1 98 ? 0.479 -13.722 14.330 1.00 66.50 98 ASP A CA 1
ATOM 772 C C . ASP A 1 98 ? 0.641 -13.799 15.859 1.00 66.50 98 ASP A C 1
ATOM 774 O O . ASP A 1 98 ? 1.627 -13.302 16.404 1.00 66.50 98 ASP A O 1
ATOM 778 N N . ASP A 1 99 ? -0.314 -14.433 16.549 1.00 69.25 99 ASP A N 1
ATOM 779 C CA . ASP A 1 99 ? -0.253 -14.673 17.994 1.00 69.25 99 ASP A CA 1
ATOM 780 C C . ASP A 1 99 ? 0.732 -15.812 18.334 1.00 69.25 99 ASP A C 1
ATOM 782 O O . ASP A 1 99 ? 1.519 -15.658 19.267 1.00 69.25 99 ASP A O 1
ATOM 786 N N . ASP A 1 100 ? 0.777 -16.892 17.540 1.00 67.31 100 ASP A N 1
ATOM 787 C CA . ASP A 1 100 ? 1.749 -17.988 17.721 1.00 67.31 100 ASP A CA 1
ATOM 788 C C . ASP A 1 100 ? 3.198 -17.507 17.513 1.00 67.31 100 ASP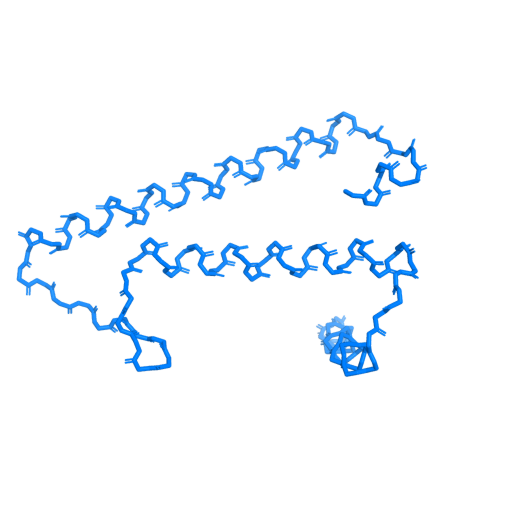 A C 1
ATOM 790 O O . ASP A 1 100 ? 4.085 -17.860 18.280 1.00 67.31 100 ASP A O 1
ATOM 794 N N . LYS A 1 101 ? 3.442 -16.598 16.556 1.00 58.72 101 LYS A N 1
ATOM 795 C CA . LYS A 1 101 ? 4.769 -15.986 16.333 1.00 58.72 101 LYS A CA 1
ATOM 796 C C . LYS A 1 101 ? 5.244 -15.037 17.438 1.00 58.72 101 LYS A C 1
ATOM 798 O O . LYS A 1 101 ? 6.393 -14.611 17.397 1.00 58.72 101 LYS A O 1
ATOM 803 N N . LYS A 1 102 ? 4.372 -14.628 18.364 1.00 55.97 102 LYS A N 1
ATOM 804 C CA . LYS A 1 102 ? 4.738 -13.781 19.516 1.00 55.97 102 LYS A CA 1
ATOM 805 C C . LYS A 1 102 ? 5.056 -14.587 20.775 1.00 55.97 102 LYS A C 1
ATOM 807 O O . LYS A 1 102 ? 5.460 -13.986 21.769 1.00 55.97 102 LYS A O 1
ATOM 812 N N . LEU A 1 103 ? 4.791 -15.892 20.755 1.00 54.19 103 LEU A N 1
ATOM 813 C CA . LEU A 1 103 ? 5.039 -16.817 21.861 1.00 54.19 103 LEU A CA 1
ATOM 814 C C . LEU A 1 103 ? 6.389 -17.549 21.738 1.00 54.19 103 LEU A C 1
ATOM 816 O O . LEU A 1 103 ? 6.803 -18.168 22.718 1.00 54.19 103 LEU A O 1
ATOM 820 N N . ASP A 1 104 ? 7.072 -17.402 20.599 1.00 42.59 104 ASP A N 1
ATOM 821 C CA . ASP A 1 104 ? 8.478 -17.766 20.356 1.00 42.59 104 ASP A CA 1
ATOM 822 C C . ASP A 1 104 ? 9.394 -16.525 20.417 1.00 42.59 104 ASP A C 1
ATOM 824 O O . ASP A 1 104 ? 10.575 -16.672 20.811 1.00 42.59 104 ASP A O 1
#